Protein AF-A0A954EY04-F1 (afdb_monomer_lite)

Radius of gyration: 23.91 Å; chains: 1; bounding box: 69×45×58 Å

Foldseek 3Di:
DDDDDDDDPDPPCPPPPVVVVVLVVLLVVLLVVLLVVQLVVQLVVQVVVDPPGPDDDDCRSVVSSVVSSVVSNVCSVPPGPCRSVVSSVVVVVVVVVVVD

Sequence (100 aa):
MVNALSSPLLPFTSADSSGLAMAGRTAEVAQEFESLFISLMMKEMRQSGGEQGLFPGDNSDTFGGIFDMYLGQYIAKNGGIGIANTFEDAIGELTARVQS

Structure (mmCIF, N/CA/C/O backbone):
data_AF-A0A954EY04-F1
#
_entry.id   AF-A0A954EY04-F1
#
loop_
_atom_site.group_PDB
_atom_site.id
_atom_site.type_symbol
_atom_site.label_atom_id
_atom_site.label_alt_id
_atom_site.label_comp_id
_atom_site.label_asym_id
_atom_site.label_entity_id
_atom_site.label_seq_id
_atom_site.pdbx_PDB_ins_code
_atom_site.Car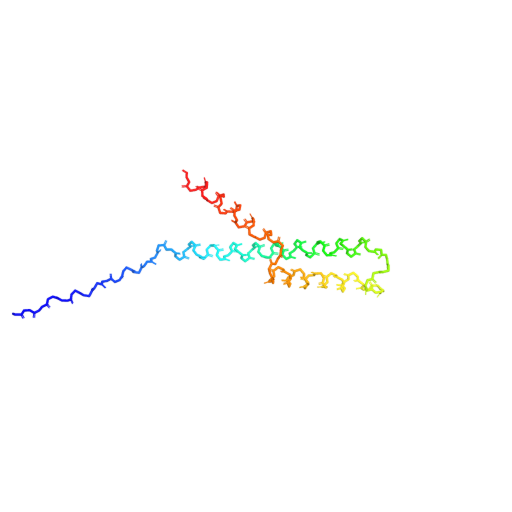tn_x
_atom_site.Cartn_y
_atom_site.Cartn_z
_atom_site.occupancy
_atom_site.B_iso_or_equiv
_atom_site.auth_seq_id
_atom_site.auth_comp_id
_atom_site.auth_asym_id
_atom_site.auth_atom_id
_atom_site.pdbx_PDB_model_num
ATOM 1 N N . MET A 1 1 ? -52.664 -36.690 31.019 1.00 43.19 1 MET A N 1
ATOM 2 C CA . MET A 1 1 ? -51.295 -37.223 31.166 1.00 43.19 1 MET A CA 1
ATOM 3 C C . MET A 1 1 ? -50.443 -36.580 30.084 1.00 43.19 1 MET A C 1
ATOM 5 O O . MET A 1 1 ? -50.804 -36.762 28.937 1.00 43.19 1 MET A O 1
ATOM 9 N N . VAL A 1 2 ? -49.446 -35.781 30.504 1.00 50.22 2 VAL A N 1
ATOM 10 C CA . VAL A 1 2 ? -48.133 -35.448 29.885 1.00 50.22 2 VAL A CA 1
ATOM 11 C C . VAL A 1 2 ? -48.084 -35.205 28.355 1.00 50.22 2 VAL A C 1
ATOM 13 O O . VAL A 1 2 ? -48.598 -35.985 27.579 1.00 50.22 2 VAL A O 1
ATOM 16 N N . ASN A 1 3 ? -47.441 -34.183 27.794 1.00 40.38 3 ASN A N 1
ATOM 17 C CA . ASN A 1 3 ? -46.216 -33.515 28.201 1.00 40.38 3 ASN A CA 1
ATOM 18 C C . ASN A 1 3 ? -46.047 -32.231 27.368 1.00 40.38 3 ASN A C 1
ATOM 20 O O . ASN A 1 3 ? -46.273 -32.242 26.158 1.00 40.38 3 ASN A O 1
ATOM 24 N N . ALA A 1 4 ? -45.603 -31.157 28.011 1.00 52.00 4 ALA A N 1
ATOM 25 C CA . ALA A 1 4 ? -45.127 -29.957 27.348 1.00 52.00 4 ALA A CA 1
ATOM 26 C C . ALA A 1 4 ? -43.737 -30.213 26.738 1.00 52.00 4 ALA A C 1
ATOM 28 O O . ALA A 1 4 ? -42.799 -30.552 27.451 1.00 52.00 4 ALA A O 1
ATOM 29 N N . LEU A 1 5 ? -43.604 -30.007 25.431 1.00 43.69 5 LEU A N 1
ATOM 30 C CA . LEU A 1 5 ? -42.336 -29.779 24.728 1.00 43.69 5 LEU A CA 1
ATOM 31 C C . LEU A 1 5 ? -42.637 -28.662 23.714 1.00 43.69 5 LEU A C 1
ATOM 33 O O . LEU A 1 5 ? -43.011 -28.924 22.579 1.00 43.69 5 LEU A O 1
ATOM 37 N N . SER A 1 6 ? -42.762 -27.398 24.131 1.00 56.03 6 SER A N 1
ATOM 38 C CA . SER A 1 6 ? -41.622 -26.495 24.349 1.00 56.03 6 SER A CA 1
ATOM 39 C C . SER A 1 6 ? -40.465 -26.815 23.401 1.00 56.03 6 SER A C 1
ATOM 41 O O . SER A 1 6 ? -39.452 -27.384 23.795 1.00 56.03 6 SER A O 1
ATOM 43 N N . SER A 1 7 ? -40.657 -26.502 22.121 1.00 66.94 7 SER A N 1
ATOM 44 C CA . SER A 1 7 ? -39.524 -26.305 21.221 1.00 66.94 7 SER A CA 1
ATOM 45 C C . SER A 1 7 ? -39.075 -24.859 21.420 1.00 66.94 7 SER A C 1
ATOM 47 O O . SER A 1 7 ? -39.891 -23.960 21.194 1.00 66.94 7 SER A O 1
ATOM 49 N N . PRO A 1 8 ? -37.845 -24.601 21.895 1.00 59.25 8 PRO A N 1
ATOM 50 C CA . PRO A 1 8 ? -37.376 -23.238 22.046 1.00 59.25 8 PRO A CA 1
ATOM 51 C C . PRO A 1 8 ? -37.306 -22.613 20.654 1.00 59.25 8 PRO A C 1
ATOM 53 O O . PRO A 1 8 ? -36.632 -23.126 19.760 1.00 59.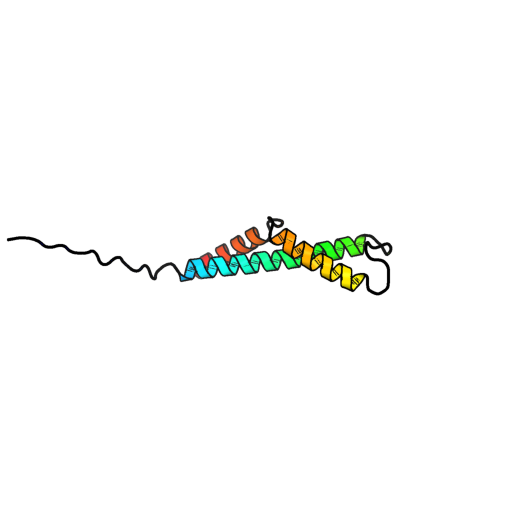25 8 PRO A O 1
ATOM 56 N N . LEU A 1 9 ? -38.038 -21.514 20.473 1.00 54.62 9 LEU A N 1
ATOM 57 C CA . LEU A 1 9 ? -37.773 -20.553 19.413 1.00 54.62 9 LEU A CA 1
ATOM 58 C C . LEU A 1 9 ? -36.296 -20.181 19.529 1.00 54.62 9 LEU A C 1
ATOM 60 O O . LEU A 1 9 ? -35.901 -19.487 20.466 1.00 54.62 9 LEU A O 1
ATOM 64 N N . LEU A 1 10 ? -35.474 -20.693 18.614 1.00 62.25 10 LEU A N 1
ATOM 65 C CA . LEU A 1 10 ? -34.122 -20.188 18.455 1.00 62.25 10 LEU A CA 1
ATOM 66 C C . LEU A 1 10 ? -34.249 -18.683 18.180 1.00 62.25 10 LEU A C 1
ATOM 68 O O . LEU A 1 10 ? -35.014 -18.307 17.284 1.00 62.25 10 LEU A O 1
ATOM 72 N N . PRO A 1 11 ? -33.549 -17.811 18.925 1.00 56.97 11 PRO A N 1
ATOM 73 C CA . PRO A 1 11 ? -33.460 -16.422 18.532 1.00 56.97 11 PRO A CA 1
ATOM 74 C C . PRO A 1 11 ? -32.725 -16.407 17.191 1.00 56.97 11 PRO A C 1
ATOM 76 O O . PRO A 1 11 ? -31.542 -16.742 17.122 1.00 56.97 11 PRO A O 1
ATOM 79 N N . PHE A 1 12 ? -33.420 -16.053 16.106 1.00 58.03 12 PHE A N 1
ATOM 80 C CA . PHE A 1 12 ? -32.732 -15.582 14.913 1.00 58.03 12 PHE A CA 1
ATOM 81 C C . PHE A 1 12 ? -32.039 -14.291 15.337 1.00 58.03 12 PHE A C 1
ATOM 83 O O . PHE A 1 12 ? -32.662 -13.240 15.475 1.00 58.03 12 PHE A O 1
ATOM 90 N N . THR A 1 13 ? -30.763 -14.425 15.678 1.00 59.31 13 THR A N 1
ATOM 91 C CA . THR A 1 13 ? -29.858 -13.326 15.972 1.00 59.31 13 THR A CA 1
ATOM 92 C C . THR A 1 13 ? -29.785 -12.431 14.736 1.00 59.31 13 THR A C 1
ATOM 94 O O . THR A 1 13 ? -29.034 -12.660 13.795 1.00 59.31 13 THR A O 1
ATOM 97 N N . SER A 1 14 ? -30.626 -11.401 14.722 1.00 55.53 14 SER A N 1
ATOM 98 C CA . SER A 1 14 ? -30.545 -10.280 13.788 1.00 55.53 14 SER A CA 1
ATOM 99 C C . SER A 1 14 ? -29.588 -9.194 14.293 1.00 55.53 14 SER A C 1
ATOM 101 O O . SER A 1 14 ? -29.620 -8.077 13.788 1.00 55.53 14 SER A O 1
ATOM 103 N N . ALA A 1 15 ? -28.783 -9.485 15.321 1.00 53.09 15 ALA A N 1
ATOM 104 C CA . ALA A 1 15 ? -27.998 -8.483 16.033 1.00 53.09 15 ALA A CA 1
ATOM 105 C C . ALA A 1 15 ? -26.553 -8.323 15.525 1.00 53.09 15 ALA A C 1
ATOM 107 O O . ALA A 1 15 ? -25.924 -7.348 15.911 1.00 53.09 15 ALA A O 1
ATOM 108 N N . ASP A 1 16 ? -26.031 -9.206 14.658 1.00 52.00 16 ASP A N 1
ATOM 109 C CA . ASP A 1 16 ? -24.587 -9.184 14.332 1.00 52.00 16 ASP A CA 1
ATOM 110 C C . ASP A 1 16 ? -24.217 -9.364 12.844 1.00 52.00 16 ASP A C 1
ATOM 112 O O . ASP A 1 16 ? -23.049 -9.392 12.471 1.00 52.00 16 ASP A O 1
ATOM 116 N N . SER A 1 17 ? -25.187 -9.441 11.926 1.00 55.25 17 SER A N 1
ATOM 117 C CA . SER A 1 17 ? -24.871 -9.554 10.488 1.00 55.25 17 SER A CA 1
ATOM 118 C C . SER A 1 17 ? -24.324 -8.250 9.893 1.00 55.25 17 SER A C 1
ATOM 120 O O . SER A 1 17 ? -23.487 -8.275 8.990 1.00 55.25 17 SER A O 1
ATOM 122 N N . SER A 1 18 ? -24.758 -7.102 10.416 1.00 61.34 18 SER A N 1
ATOM 123 C CA . SER A 1 18 ? -24.343 -5.781 9.933 1.00 61.34 18 SER A CA 1
ATOM 124 C C . SER A 1 18 ? -22.897 -5.432 10.299 1.00 61.34 18 SER A C 1
ATOM 126 O O . SER A 1 18 ? -22.205 -4.819 9.485 1.00 61.34 18 SER A O 1
ATOM 128 N N . GLY A 1 19 ? -22.432 -5.842 11.486 1.00 61.84 19 GLY A N 1
ATOM 129 C CA . GLY A 1 19 ? -21.059 -5.614 11.951 1.00 61.84 19 GLY A CA 1
ATOM 130 C C . GLY A 1 19 ? -20.045 -6.434 11.154 1.00 61.84 19 GLY A C 1
ATOM 131 O O . GLY A 1 19 ? -19.096 -5.877 10.604 1.00 61.84 19 GLY A O 1
ATOM 132 N N . LEU A 1 20 ? -20.313 -7.732 10.980 1.00 61.12 20 LEU A N 1
ATOM 133 C CA . LEU A 1 20 ? -19.499 -8.641 10.162 1.00 61.12 20 LEU A CA 1
ATOM 134 C C . LEU A 1 20 ? -19.432 -8.206 8.690 1.00 61.12 20 LEU A C 1
ATOM 136 O O . LEU A 1 20 ? -18.364 -8.233 8.079 1.00 61.12 20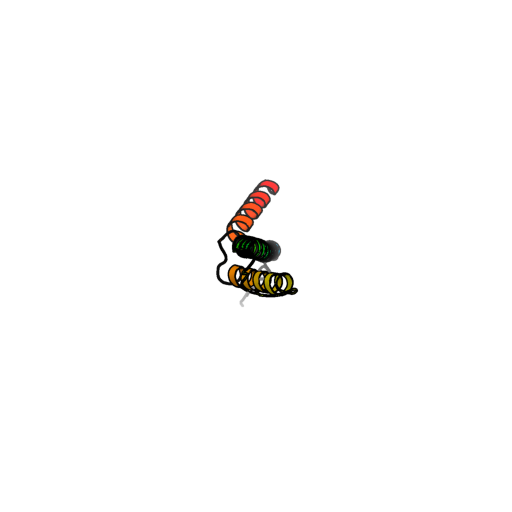 LEU A O 1
ATOM 140 N N . ALA A 1 21 ? -20.553 -7.752 8.119 1.00 66.12 21 ALA A N 1
ATOM 141 C CA . ALA A 1 21 ? -20.585 -7.264 6.741 1.00 66.12 21 ALA A CA 1
ATOM 142 C C . ALA A 1 21 ? -19.815 -5.945 6.557 1.00 66.12 21 ALA A C 1
ATOM 144 O O . ALA A 1 21 ? -19.269 -5.702 5.483 1.00 66.12 21 ALA A O 1
ATOM 145 N N . MET A 1 22 ? -19.779 -5.078 7.573 1.00 70.94 22 MET A N 1
ATOM 146 C CA . MET A 1 22 ? -18.972 -3.858 7.532 1.00 70.94 22 MET A CA 1
ATOM 147 C C . MET A 1 22 ? -17.485 -4.171 7.682 1.00 70.94 22 MET A C 1
ATOM 149 O O . MET A 1 22 ? -16.704 -3.672 6.881 1.00 70.94 22 MET A O 1
ATOM 153 N N . ALA A 1 23 ? -17.115 -5.054 8.614 1.00 72.94 23 ALA A N 1
ATOM 154 C CA . ALA A 1 23 ? -15.737 -5.509 8.789 1.00 72.94 23 ALA A CA 1
ATOM 155 C C . ALA A 1 23 ? -15.170 -6.141 7.505 1.00 72.94 23 ALA A C 1
ATOM 157 O O . ALA A 1 23 ? -14.083 -5.771 7.072 1.00 72.94 23 ALA A O 1
ATOM 158 N N . GLY A 1 24 ? -15.941 -7.008 6.836 1.00 77.44 24 GLY A N 1
ATOM 159 C CA . GLY A 1 24 ? -15.529 -7.609 5.562 1.00 77.44 24 GLY A CA 1
ATOM 160 C C . GLY A 1 24 ? -15.301 -6.586 4.442 1.00 77.44 24 GLY A C 1
ATOM 161 O O . GLY A 1 24 ? -14.324 -6.694 3.710 1.00 77.44 24 GLY A O 1
ATOM 162 N N . ARG A 1 25 ? -16.153 -5.554 4.340 1.00 83.31 25 ARG A N 1
ATOM 163 C CA . ARG A 1 25 ? -15.965 -4.463 3.365 1.00 83.31 25 ARG A CA 1
ATOM 164 C C . ARG A 1 25 ? -14.754 -3.590 3.691 1.00 83.31 25 ARG A C 1
ATOM 166 O O . ARG A 1 25 ? -14.069 -3.148 2.777 1.00 83.31 25 ARG A O 1
ATOM 173 N N . THR A 1 26 ? -14.496 -3.322 4.970 1.00 84.94 26 THR A N 1
ATOM 174 C CA . THR A 1 26 ? -13.324 -2.542 5.391 1.00 84.94 26 THR A CA 1
ATOM 175 C C . THR A 1 26 ? -12.033 -3.278 5.051 1.00 84.94 26 THR A C 1
ATOM 177 O O . THR A 1 26 ? -11.119 -2.647 4.529 1.00 84.94 26 THR A O 1
ATOM 180 N N . ALA A 1 27 ? -11.987 -4.596 5.264 1.00 87.25 27 ALA A N 1
ATOM 181 C CA . ALA A 1 27 ? -10.827 -5.414 4.921 1.00 87.25 27 ALA A CA 1
ATOM 182 C C . ALA A 1 27 ? -10.552 -5.447 3.410 1.00 87.25 27 ALA A C 1
ATOM 184 O O . ALA A 1 27 ? -9.417 -5.277 2.970 1.00 87.25 27 ALA A O 1
ATOM 185 N N . GLU A 1 28 ? -11.600 -5.581 2.594 1.00 89.94 28 GLU A N 1
ATOM 186 C CA . GLU A 1 28 ? -11.479 -5.542 1.132 1.00 89.94 28 GLU A CA 1
ATOM 187 C C . GLU A 1 28 ? -10.937 -4.186 0.645 1.00 89.94 28 GLU A C 1
ATOM 189 O O . GLU A 1 28 ? -9.977 -4.135 -0.123 1.00 89.94 28 GLU A O 1
ATOM 194 N N . VAL A 1 29 ? -11.468 -3.077 1.170 1.00 91.25 29 VAL A N 1
ATOM 195 C CA . VAL A 1 29 ? -10.993 -1.722 0.834 1.00 91.25 29 VAL A CA 1
ATOM 196 C C . VAL A 1 29 ? -9.560 -1.481 1.321 1.00 91.25 29 VAL A C 1
ATOM 198 O O . VAL A 1 29 ? -8.767 -0.857 0.613 1.00 91.25 29 VAL A O 1
ATOM 201 N N . ALA A 1 30 ? -9.202 -1.972 2.508 1.00 91.25 30 ALA A N 1
ATOM 202 C CA . ALA A 1 30 ? -7.853 -1.851 3.055 1.00 91.25 30 ALA A CA 1
ATOM 203 C C . ALA A 1 30 ? -6.827 -2.600 2.190 1.00 91.25 30 ALA A C 1
ATOM 205 O O . ALA A 1 30 ? -5.743 -2.084 1.901 1.00 91.25 30 ALA A O 1
ATOM 206 N N . GLN A 1 31 ? -7.194 -3.790 1.716 1.00 93.31 31 GLN A N 1
ATOM 207 C CA . GLN A 1 31 ? -6.381 -4.588 0.807 1.00 93.31 31 GLN A CA 1
ATOM 208 C C . GLN A 1 31 ? -6.236 -3.931 -0.575 1.00 93.31 31 GLN A C 1
ATOM 210 O O . GLN A 1 31 ? -5.142 -3.912 -1.146 1.00 93.31 31 GLN A O 1
ATOM 215 N N . GLU A 1 32 ? -7.313 -3.362 -1.119 1.00 92.50 32 GLU A N 1
ATOM 216 C CA . GLU A 1 32 ? -7.260 -2.600 -2.371 1.00 92.50 32 GLU A CA 1
ATOM 217 C C . GLU A 1 32 ? -6.360 -1.368 -2.240 1.00 92.50 32 GLU A C 1
ATOM 219 O O . GLU A 1 32 ? -5.525 -1.115 -3.113 1.00 92.50 32 GLU A O 1
ATOM 224 N N . PHE A 1 33 ? -6.459 -0.643 -1.128 1.00 93.12 33 PHE A N 1
ATOM 225 C CA . PHE A 1 33 ? -5.579 0.481 -0.831 1.00 93.12 33 PHE A CA 1
ATOM 226 C C . PHE A 1 33 ? -4.106 0.057 -0.790 1.00 93.12 33 PHE A C 1
ATOM 228 O O . PHE A 1 33 ? -3.263 0.686 -1.436 1.00 93.12 33 PHE A O 1
ATOM 235 N N . GLU A 1 34 ? -3.790 -1.035 -0.090 1.00 93.81 34 GLU A N 1
ATOM 236 C CA . GLU A 1 34 ? -2.426 -1.563 -0.041 1.00 93.81 34 GLU A CA 1
ATOM 237 C C . GLU A 1 34 ? -1.930 -1.973 -1.437 1.00 93.81 34 GLU A C 1
ATOM 239 O O . GLU A 1 34 ? -0.786 -1.686 -1.795 1.00 93.81 34 GLU A O 1
ATOM 244 N N . SER A 1 35 ? -2.793 -2.557 -2.276 1.00 95.81 35 SER A N 1
ATOM 245 C CA . SER A 1 35 ? -2.435 -2.916 -3.653 1.00 95.81 35 SER A CA 1
ATOM 246 C C . SER A 1 35 ? -2.039 -1.703 -4.499 1.00 95.81 35 SER A C 1
ATOM 248 O O . SER A 1 35 ? -1.049 -1.758 -5.237 1.00 95.81 35 SER A O 1
ATOM 250 N N . LEU A 1 36 ? -2.758 -0.584 -4.355 1.00 94.25 36 LEU A N 1
ATOM 251 C CA . LEU A 1 36 ? -2.447 0.673 -5.035 1.00 94.25 36 LEU A CA 1
ATOM 252 C C . LEU A 1 36 ? -1.138 1.261 -4.518 1.00 94.25 36 LEU A C 1
ATOM 254 O O . LEU A 1 36 ? -0.296 1.681 -5.310 1.00 94.25 36 LEU A O 1
ATOM 258 N N . PHE A 1 37 ? -0.939 1.246 -3.202 1.00 94.81 37 PHE A N 1
ATOM 259 C CA . PHE A 1 37 ? 0.287 1.735 -2.587 1.00 94.81 37 PHE A CA 1
ATOM 260 C C . PHE A 1 37 ? 1.517 0.958 -3.071 1.00 94.81 37 PHE A C 1
ATOM 262 O O . PHE A 1 37 ? 2.499 1.562 -3.503 1.00 94.81 37 PHE A O 1
ATOM 269 N N . ILE A 1 38 ? 1.452 -0.375 -3.074 1.00 95.69 38 ILE A N 1
ATOM 270 C CA . ILE A 1 38 ? 2.545 -1.215 -3.577 1.00 95.69 38 ILE A CA 1
ATOM 271 C C . ILE A 1 38 ? 2.769 -0.962 -5.071 1.00 95.69 38 ILE A C 1
ATOM 273 O O . ILE A 1 38 ? 3.915 -0.847 -5.496 1.00 95.69 38 ILE A O 1
ATOM 277 N N . SER A 1 39 ? 1.703 -0.818 -5.864 1.00 95.19 39 SER A N 1
ATOM 278 C CA . SER A 1 39 ? 1.822 -0.493 -7.294 1.00 95.19 39 SER A CA 1
ATOM 279 C C . SER A 1 39 ? 2.567 0.829 -7.513 1.00 95.19 39 SER A C 1
ATOM 281 O O . SER A 1 39 ? 3.438 0.918 -8.378 1.00 95.19 39 SER A O 1
ATOM 283 N N . LEU A 1 40 ? 2.281 1.849 -6.697 1.00 94.12 40 LEU A N 1
ATOM 284 C CA . LEU A 1 40 ? 2.993 3.128 -6.732 1.00 94.12 40 LEU A CA 1
ATOM 285 C C . LEU A 1 40 ? 4.454 2.973 -6.301 1.00 94.12 40 LEU A C 1
ATOM 287 O O . LEU A 1 40 ? 5.336 3.487 -6.978 1.00 94.12 40 LEU A O 1
ATOM 291 N N . MET A 1 41 ? 4.740 2.216 -5.240 1.00 93.75 41 MET A N 1
ATOM 292 C CA . MET A 1 41 ? 6.124 1.942 -4.840 1.00 93.75 41 MET A CA 1
ATOM 293 C C . MET A 1 41 ? 6.915 1.240 -5.946 1.00 93.75 41 MET A C 1
ATOM 295 O O . MET A 1 41 ? 8.046 1.629 -6.225 1.00 93.75 41 MET A O 1
ATOM 299 N N . MET A 1 42 ? 6.323 0.244 -6.608 1.00 91.81 42 MET A N 1
ATOM 300 C CA . MET A 1 42 ? 6.958 -0.474 -7.720 1.00 91.81 42 MET A CA 1
ATOM 301 C C . MET A 1 42 ? 7.220 0.446 -8.913 1.00 91.81 42 MET A C 1
ATOM 303 O O . MET A 1 42 ? 8.297 0.392 -9.513 1.00 91.81 42 MET A O 1
ATOM 307 N N . LYS A 1 43 ? 6.285 1.356 -9.199 1.00 91.56 43 LYS A N 1
ATOM 308 C CA . LYS A 1 43 ? 6.468 2.403 -10.203 1.00 91.56 43 LYS A CA 1
ATOM 309 C C . LYS A 1 43 ? 7.659 3.301 -9.872 1.00 91.56 43 LYS A C 1
ATOM 311 O O . LYS A 1 43 ? 8.525 3.478 -10.727 1.00 91.56 43 LYS A O 1
ATOM 316 N N . GLU A 1 44 ? 7.741 3.819 -8.648 1.00 91.56 44 GLU A N 1
ATOM 317 C CA . GLU A 1 44 ? 8.857 4.672 -8.214 1.00 91.56 44 GLU A CA 1
ATOM 318 C C . GLU A 1 44 ? 10.192 3.909 -8.231 1.00 91.56 44 GLU A C 1
ATOM 320 O O . GLU A 1 44 ? 11.207 4.425 -8.700 1.00 91.56 44 GLU A O 1
ATOM 325 N N . MET A 1 45 ? 10.197 2.639 -7.808 1.00 89.19 45 MET A N 1
ATOM 326 C CA . MET A 1 45 ? 11.374 1.768 -7.892 1.00 89.19 45 MET A CA 1
ATOM 327 C C . MET A 1 45 ? 11.834 1.566 -9.341 1.00 89.19 45 MET A C 1
ATOM 329 O O . MET A 1 45 ? 13.035 1.645 -9.609 1.00 89.19 45 MET A O 1
ATOM 333 N N . ARG A 1 46 ? 10.909 1.352 -10.290 1.00 86.25 46 ARG A N 1
ATOM 334 C CA . ARG A 1 46 ? 11.245 1.263 -11.721 1.00 86.25 46 ARG A CA 1
ATOM 335 C C . ARG A 1 46 ? 11.820 2.580 -12.230 1.00 86.25 46 ARG A C 1
ATOM 337 O O . ARG A 1 46 ? 12.834 2.558 -12.922 1.00 86.25 46 ARG A O 1
ATOM 344 N N . GLN A 1 47 ? 11.191 3.708 -11.906 1.00 84.88 47 GLN A N 1
ATOM 345 C CA . GLN A 1 47 ? 11.643 5.029 -12.352 1.00 84.88 47 GLN A CA 1
ATOM 346 C C . GLN A 1 47 ? 13.028 5.384 -11.792 1.00 84.88 47 GLN A C 1
ATOM 348 O O . GLN A 1 47 ? 13.843 5.979 -12.495 1.00 84.88 47 GLN A O 1
ATOM 353 N N . SER A 1 48 ? 13.341 4.945 -10.570 1.00 85.75 48 SER A N 1
ATOM 354 C CA . SER A 1 48 ? 14.660 5.122 -9.955 1.00 85.75 48 SER A CA 1
ATOM 355 C C . SER A 1 48 ? 15.762 4.253 -10.584 1.00 85.75 48 SER A C 1
ATOM 357 O O . SER A 1 48 ? 16.940 4.540 -10.373 1.00 85.75 48 SER A O 1
ATOM 359 N N . GLY A 1 49 ? 15.415 3.197 -11.331 1.00 75.62 49 GLY A N 1
ATOM 360 C CA . GLY A 1 49 ? 16.361 2.258 -11.950 1.00 75.62 49 GLY A CA 1
ATOM 361 C C . GLY A 1 49 ? 17.102 2.781 -13.192 1.00 75.62 49 GLY A C 1
ATOM 362 O O . GLY A 1 49 ? 18.014 2.110 -13.672 1.00 75.62 49 GLY A O 1
ATOM 363 N N . GLY A 1 50 ? 16.755 3.974 -13.694 1.00 66.06 50 GLY A N 1
ATOM 364 C CA . GLY A 1 50 ? 17.361 4.602 -14.878 1.00 66.06 50 GLY A CA 1
ATOM 365 C C . GLY A 1 50 ? 16.735 4.185 -16.222 1.00 66.06 50 GLY A C 1
ATOM 366 O O . GLY A 1 50 ? 15.961 3.236 -16.297 1.00 66.06 50 GLY A O 1
ATOM 367 N N . GLU A 1 51 ? 17.085 4.902 -17.305 1.00 58.75 51 GLU A N 1
ATOM 368 C CA . GLU A 1 51 ? 16.528 4.726 -18.671 1.00 58.75 51 GLU A CA 1
ATOM 369 C C . GLU A 1 51 ? 16.765 3.337 -19.293 1.00 58.75 51 GLU A C 1
ATOM 371 O O . GLU A 1 51 ? 16.093 2.959 -20.251 1.00 58.75 51 GLU A O 1
ATOM 376 N N . GLN A 1 52 ? 17.677 2.537 -18.735 1.00 62.12 52 GLN A N 1
ATOM 377 C CA . GLN A 1 52 ? 17.856 1.124 -19.088 1.00 62.12 52 GLN A CA 1
ATOM 378 C C . GLN A 1 52 ? 16.843 0.268 -18.312 1.00 62.12 52 GLN A C 1
ATOM 380 O O . GLN A 1 52 ? 17.202 -0.629 -17.552 1.00 62.12 52 GLN A O 1
ATOM 385 N N . GLY A 1 53 ? 15.561 0.608 -18.443 1.00 63.88 53 GLY A N 1
ATOM 386 C CA . GLY A 1 53 ? 14.477 -0.079 -17.754 1.00 63.88 53 GLY A CA 1
ATOM 387 C C . GLY A 1 53 ? 14.305 -1.526 -18.230 1.00 63.88 53 GLY A C 1
ATOM 388 O O . GLY A 1 53 ? 14.689 -1.889 -19.340 1.00 63.88 53 GLY A O 1
ATOM 389 N N . LEU A 1 54 ? 13.654 -2.348 -17.398 1.00 68.19 54 LEU A N 1
ATOM 390 C CA . LEU A 1 54 ? 13.293 -3.748 -17.695 1.00 68.19 54 LEU A CA 1
ATOM 391 C C . LEU A 1 54 ? 12.499 -3.928 -19.004 1.00 68.19 54 LEU A C 1
ATOM 393 O O . LEU A 1 54 ? 12.448 -5.027 -19.551 1.00 68.19 54 LEU A O 1
ATOM 397 N N . PHE A 1 55 ? 11.884 -2.854 -19.498 1.00 75.56 55 PHE A N 1
ATOM 398 C CA . PHE A 1 55 ? 11.112 -2.819 -20.731 1.00 75.56 55 PHE A CA 1
ATOM 399 C C . PHE A 1 55 ? 11.761 -1.807 -21.686 1.00 75.56 55 PHE A C 1
ATOM 401 O O . PHE A 1 55 ? 11.647 -0.608 -21.447 1.00 75.56 55 PHE A O 1
ATOM 408 N N . PRO A 1 56 ? 12.462 -2.237 -22.745 1.00 67.69 56 PRO A N 1
ATOM 409 C CA . PRO A 1 56 ? 13.015 -1.316 -23.734 1.00 67.69 56 PRO A CA 1
ATOM 410 C C . PRO A 1 56 ? 11.944 -0.838 -24.733 1.00 67.69 56 PRO A C 1
ATOM 412 O O . PRO A 1 56 ? 11.066 -1.604 -25.131 1.00 67.69 56 PRO A O 1
ATOM 415 N N . GLY A 1 57 ? 12.056 0.416 -25.185 1.00 74.38 57 GLY A N 1
ATOM 416 C CA . GLY A 1 57 ? 11.252 0.992 -26.275 1.00 74.38 57 GLY A CA 1
ATOM 417 C C . GLY A 1 57 ? 10.092 1.902 -25.846 1.00 74.38 57 GLY A C 1
ATOM 418 O O . GLY A 1 57 ? 9.839 2.109 -24.658 1.00 74.38 57 GLY A O 1
ATOM 419 N N . ASP A 1 58 ? 9.371 2.430 -26.841 1.00 74.38 58 ASP A N 1
ATOM 420 C CA . ASP A 1 58 ? 8.360 3.496 -26.686 1.00 74.38 58 ASP A CA 1
ATOM 421 C C . ASP A 1 58 ? 7.157 3.113 -25.804 1.00 74.38 58 ASP A C 1
ATOM 423 O O . ASP A 1 58 ? 6.504 3.976 -25.227 1.00 74.38 58 ASP A O 1
ATOM 427 N N . ASN A 1 59 ? 6.872 1.816 -25.655 1.00 81.12 59 ASN A N 1
ATOM 428 C CA . ASN A 1 59 ? 5.732 1.307 -24.877 1.00 81.12 59 ASN A CA 1
ATOM 429 C C . ASN A 1 59 ? 6.116 0.830 -23.464 1.00 81.12 59 ASN A C 1
ATOM 431 O O . ASN A 1 59 ? 5.298 0.222 -22.767 1.00 81.12 59 ASN A O 1
ATOM 435 N N . SER A 1 60 ? 7.361 1.065 -23.046 1.00 82.81 60 SER A N 1
ATOM 436 C CA . SER A 1 60 ? 7.919 0.585 -21.776 1.00 82.81 60 SER A CA 1
ATOM 437 C C . SER A 1 60 ? 7.100 0.986 -20.550 1.00 82.81 60 SER A C 1
ATOM 439 O O . SER A 1 60 ? 6.857 0.153 -19.677 1.00 82.81 60 SER A O 1
ATOM 441 N N . ASP A 1 61 ? 6.616 2.227 -20.507 1.00 84.50 61 ASP A N 1
ATOM 442 C CA . ASP A 1 61 ? 5.839 2.749 -19.381 1.00 84.50 61 ASP A CA 1
ATOM 443 C C . ASP A 1 61 ? 4.457 2.092 -19.272 1.00 84.50 61 ASP A C 1
ATOM 445 O O . ASP A 1 61 ? 3.991 1.788 -18.177 1.00 84.50 61 ASP A O 1
ATOM 449 N N . THR A 1 62 ? 3.827 1.770 -20.407 1.00 88.94 62 THR A N 1
ATOM 450 C CA . THR A 1 62 ? 2.522 1.089 -20.414 1.00 88.94 62 THR A CA 1
ATOM 451 C C . THR A 1 62 ? 2.648 -0.339 -19.890 1.00 88.94 62 THR A C 1
ATOM 453 O O . THR A 1 62 ? 1.903 -0.743 -18.996 1.00 88.94 62 THR A O 1
ATOM 456 N N . PHE A 1 63 ? 3.614 -1.107 -20.404 1.00 88.69 63 PHE A N 1
ATOM 457 C CA . PHE A 1 63 ? 3.845 -2.475 -19.936 1.00 88.69 63 PHE A CA 1
ATOM 458 C C . PHE A 1 63 ? 4.348 -2.509 -18.490 1.00 88.69 63 PHE A C 1
ATOM 460 O O . PHE A 1 63 ? 3.907 -3.357 -17.715 1.00 88.69 63 PHE A O 1
ATOM 467 N N . GLY A 1 64 ? 5.196 -1.553 -18.104 1.00 90.19 64 GLY A N 1
ATOM 468 C CA . GLY A 1 64 ? 5.656 -1.383 -16.729 1.00 90.19 64 GLY A CA 1
ATOM 469 C C . GLY A 1 64 ? 4.524 -1.041 -15.763 1.00 90.19 64 GLY A C 1
ATOM 470 O O . GLY A 1 64 ? 4.425 -1.661 -14.711 1.00 90.19 64 GLY A O 1
ATOM 471 N N . GLY A 1 65 ? 3.623 -0.131 -16.133 1.00 91.50 65 GLY A N 1
ATOM 472 C CA . GLY A 1 65 ? 2.461 0.214 -15.311 1.00 91.50 65 GLY A CA 1
ATOM 473 C C . GLY A 1 65 ? 1.502 -0.963 -15.112 1.00 91.50 65 GLY A C 1
ATOM 474 O O . GLY A 1 65 ? 1.016 -1.186 -14.004 1.00 91.50 65 GLY A O 1
ATOM 475 N N . ILE A 1 66 ? 1.269 -1.767 -16.156 1.00 93.75 66 ILE A N 1
ATOM 476 C CA . ILE A 1 66 ? 0.472 -2.999 -16.039 1.00 93.75 66 ILE A CA 1
ATOM 477 C C . ILE A 1 66 ? 1.177 -4.005 -15.122 1.00 93.75 66 ILE A C 1
ATOM 479 O O . ILE A 1 66 ? 0.533 -4.612 -14.266 1.00 93.75 66 ILE A O 1
ATOM 483 N N . PHE A 1 67 ? 2.492 -4.167 -15.278 1.00 93.38 67 PHE A N 1
ATOM 484 C CA . PHE A 1 67 ? 3.292 -5.054 -14.440 1.00 93.38 67 PHE A CA 1
ATOM 485 C C . PHE A 1 67 ? 3.227 -4.658 -12.959 1.00 93.38 67 PHE A C 1
ATOM 487 O O . PHE A 1 67 ? 2.952 -5.519 -12.124 1.00 93.38 67 PHE A O 1
ATOM 494 N N . ASP A 1 68 ? 3.384 -3.372 -12.636 1.00 93.50 68 ASP A N 1
ATOM 495 C CA . ASP A 1 68 ? 3.269 -2.877 -11.259 1.00 93.50 68 ASP A CA 1
ATOM 496 C C . ASP A 1 68 ? 1.898 -3.153 -10.666 1.00 93.50 68 ASP A C 1
ATOM 498 O O . ASP A 1 68 ? 1.809 -3.585 -9.522 1.00 93.50 68 ASP A O 1
ATOM 502 N N . MET A 1 69 ? 0.835 -2.922 -11.441 1.00 94.69 69 MET A N 1
ATOM 503 C CA . MET A 1 69 ? -0.536 -3.126 -10.983 1.00 94.69 69 MET A CA 1
ATOM 504 C C . MET A 1 69 ? -0.796 -4.600 -10.654 1.00 94.69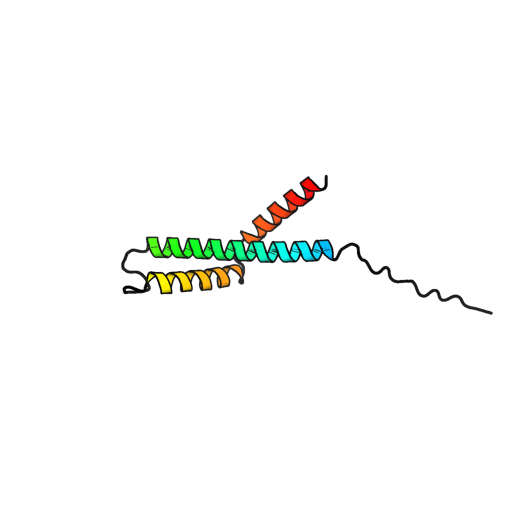 69 MET A C 1
ATOM 506 O O . MET A 1 69 ? -1.356 -4.920 -9.603 1.00 94.69 69 MET A O 1
ATOM 510 N N . TYR A 1 70 ? -0.367 -5.516 -11.529 1.00 94.94 70 TYR A N 1
ATOM 511 C CA . TYR A 1 70 ? -0.499 -6.952 -11.279 1.00 94.94 70 TYR A CA 1
ATOM 512 C C . TYR A 1 70 ? 0.333 -7.399 -10.083 1.00 94.94 70 TYR A C 1
ATOM 514 O O . TYR A 1 70 ? -0.155 -8.161 -9.247 1.00 94.94 70 TYR A O 1
ATOM 522 N N . LEU A 1 71 ? 1.575 -6.926 -9.987 1.00 93.88 71 LEU A N 1
ATOM 523 C CA . LEU A 1 71 ? 2.467 -7.299 -8.900 1.00 93.88 71 LEU A CA 1
ATOM 524 C C . LEU A 1 71 ? 1.979 -6.731 -7.562 1.00 93.88 71 LEU A C 1
ATOM 526 O O . LEU A 1 71 ? 1.951 -7.458 -6.574 1.00 93.88 71 LEU A O 1
ATOM 530 N N . GLY A 1 72 ? 1.521 -5.481 -7.534 1.00 94.62 72 GLY A N 1
ATOM 531 C CA . GLY A 1 72 ? 0.942 -4.845 -6.354 1.00 94.62 72 GLY A CA 1
ATOM 532 C C . GLY A 1 72 ? -0.304 -5.571 -5.862 1.00 94.62 72 GLY A C 1
ATOM 533 O O . GLY A 1 72 ? -0.407 -5.874 -4.673 1.00 94.62 72 GLY A O 1
ATOM 534 N N . GLN A 1 73 ? -1.203 -5.956 -6.772 1.00 95.00 73 GLN A N 1
ATOM 535 C CA . GLN A 1 73 ? -2.370 -6.762 -6.413 1.00 95.00 73 GLN A CA 1
ATOM 536 C C . GLN A 1 73 ? -1.984 -8.166 -5.935 1.00 95.00 73 GLN A C 1
ATOM 538 O O . GLN A 1 73 ? -2.574 -8.676 -4.982 1.00 95.00 73 GLN A O 1
ATOM 543 N N . TYR A 1 74 ? -0.992 -8.797 -6.565 1.00 95.38 74 TYR A N 1
ATOM 544 C CA . TYR A 1 74 ? -0.502 -10.105 -6.142 1.00 95.38 74 TYR A CA 1
ATOM 545 C C . TYR A 1 74 ? 0.114 -10.049 -4.740 1.00 95.38 74 TYR A C 1
ATOM 547 O O . TYR A 1 74 ? -0.208 -10.894 -3.907 1.00 95.38 74 TYR A O 1
ATOM 555 N N . ILE A 1 75 ? 0.953 -9.053 -4.452 1.00 93.94 75 ILE A N 1
ATOM 556 C CA . ILE A 1 75 ? 1.599 -8.902 -3.142 1.00 93.94 75 ILE A CA 1
ATOM 557 C C . ILE A 1 75 ? 0.548 -8.604 -2.069 1.00 93.94 75 ILE A C 1
ATOM 559 O O . ILE A 1 75 ? 0.515 -9.313 -1.066 1.00 93.94 75 ILE A O 1
ATOM 563 N N . ALA A 1 76 ? -0.366 -7.657 -2.305 1.00 93.62 76 ALA A N 1
ATOM 564 C CA . ALA A 1 76 ? -1.464 -7.354 -1.379 1.00 93.62 76 ALA A CA 1
ATOM 565 C C . ALA A 1 76 ? -2.375 -8.571 -1.108 1.00 93.62 76 ALA A C 1
ATOM 567 O O . ALA A 1 76 ? -2.941 -8.712 -0.028 1.00 93.62 76 ALA A O 1
ATOM 568 N N . LYS A 1 77 ? -2.509 -9.500 -2.066 1.00 92.06 77 LYS A N 1
ATOM 569 C CA . LYS A 1 77 ? -3.252 -10.762 -1.881 1.00 92.06 77 LYS A CA 1
ATOM 570 C C . LYS A 1 77 ? -2.493 -11.849 -1.128 1.00 92.06 77 LYS A C 1
ATOM 572 O O . LYS A 1 77 ? -3.130 -12.678 -0.489 1.00 92.06 77 LYS A O 1
ATOM 577 N N . ASN A 1 78 ? -1.164 -11.858 -1.185 1.00 91.88 78 ASN A N 1
ATOM 578 C CA . ASN A 1 78 ? -0.332 -12.943 -0.651 1.00 91.88 78 ASN A CA 1
ATOM 579 C C . ASN A 1 78 ? 0.389 -12.583 0.658 1.00 91.88 78 ASN A C 1
ATOM 581 O O . ASN A 1 78 ? 1.425 -13.164 0.973 1.00 91.88 78 ASN A O 1
ATOM 585 N N . GLY A 1 79 ? -0.160 -11.647 1.430 1.00 82.62 79 GLY A N 1
ATOM 586 C CA . GLY A 1 79 ? 0.364 -11.274 2.747 1.00 82.62 79 GLY A CA 1
ATOM 587 C C . GLY A 1 79 ? 0.773 -9.812 2.873 1.00 82.62 79 GLY A C 1
ATOM 588 O O . GLY A 1 79 ? 1.004 -9.363 3.992 1.00 82.62 79 GLY A O 1
ATOM 589 N N . GLY A 1 80 ? 0.799 -9.067 1.764 1.00 88.75 80 GLY A N 1
ATOM 590 C CA . GLY A 1 80 ? 0.953 -7.618 1.782 1.00 88.75 80 GLY A CA 1
ATOM 591 C C . GLY A 1 80 ? 2.239 -7.143 2.450 1.00 88.75 80 GLY A C 1
ATOM 592 O O . GLY A 1 80 ? 3.222 -7.877 2.567 1.00 88.75 80 GLY A O 1
ATOM 593 N N . ILE A 1 81 ? 2.224 -5.889 2.890 1.00 91.50 81 ILE A N 1
ATOM 594 C CA . ILE A 1 81 ? 3.273 -5.299 3.734 1.00 91.50 81 ILE A CA 1
ATOM 595 C C . ILE A 1 81 ? 2.737 -4.914 5.123 1.00 91.50 81 ILE A C 1
ATOM 597 O O . ILE A 1 81 ? 3.482 -4.399 5.953 1.00 91.50 81 ILE A O 1
ATOM 601 N N . GLY A 1 82 ? 1.459 -5.201 5.391 1.00 89.31 82 GLY A N 1
ATOM 602 C CA . GLY A 1 82 ? 0.794 -4.988 6.674 1.00 89.31 82 GLY A CA 1
ATOM 603 C C . GLY A 1 82 ? 0.108 -3.629 6.810 1.00 89.31 82 GLY A C 1
ATOM 604 O O . GLY A 1 82 ? -0.363 -3.307 7.898 1.00 89.31 82 GLY A O 1
ATOM 605 N N . ILE A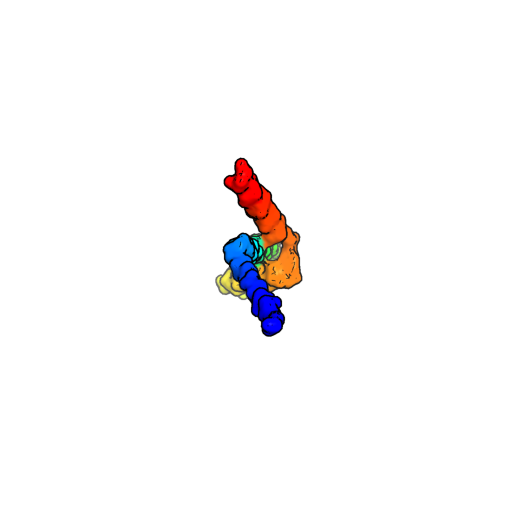 1 83 ? 0.022 -2.838 5.735 1.00 89.81 83 ILE A N 1
ATOM 606 C CA . ILE A 1 83 ? -0.671 -1.540 5.747 1.00 89.81 83 ILE A CA 1
ATOM 607 C C . ILE A 1 83 ? -2.189 -1.731 5.768 1.00 89.81 83 ILE A C 1
ATOM 609 O O . ILE A 1 83 ? -2.891 -0.939 6.388 1.00 89.81 83 ILE A O 1
ATOM 613 N N . ALA A 1 84 ? -2.702 -2.795 5.146 1.00 90.06 84 ALA A N 1
ATOM 614 C CA . ALA A 1 84 ? -4.128 -3.106 5.218 1.00 90.06 84 ALA A CA 1
ATOM 615 C C . ALA A 1 84 ? -4.587 -3.279 6.681 1.00 90.06 84 ALA A C 1
ATOM 617 O O . ALA A 1 84 ? -5.550 -2.651 7.110 1.00 90.06 84 ALA A O 1
ATOM 618 N N . ASN A 1 85 ? -3.810 -4.012 7.483 1.00 88.94 85 ASN A N 1
ATOM 619 C CA . ASN A 1 85 ? -4.114 -4.247 8.897 1.00 88.94 85 ASN A CA 1
ATOM 620 C C . ASN A 1 85 ? -4.112 -2.946 9.716 1.00 88.94 85 ASN A C 1
ATOM 622 O O . ASN A 1 85 ? -5.025 -2.704 10.499 1.00 88.94 85 ASN A O 1
ATOM 626 N N . THR A 1 86 ? -3.119 -2.070 9.516 1.00 88.94 86 THR A N 1
ATOM 627 C CA . THR A 1 86 ? -3.061 -0.793 10.251 1.00 88.94 86 THR A CA 1
ATOM 628 C C . THR A 1 86 ? -4.191 0.154 9.853 1.00 88.94 86 THR A C 1
ATOM 630 O O . THR A 1 86 ? -4.661 0.943 10.674 1.00 88.94 86 THR A O 1
ATOM 633 N N . PHE A 1 87 ? -4.651 0.073 8.605 1.00 86.12 87 PHE A N 1
ATOM 634 C CA . PHE A 1 87 ? -5.801 0.823 8.120 1.00 86.12 87 PHE A CA 1
ATOM 635 C C . PHE A 1 87 ? -7.115 0.314 8.730 1.00 86.12 87 PHE A C 1
ATOM 637 O O . PHE A 1 87 ? -7.950 1.121 9.148 1.00 86.12 87 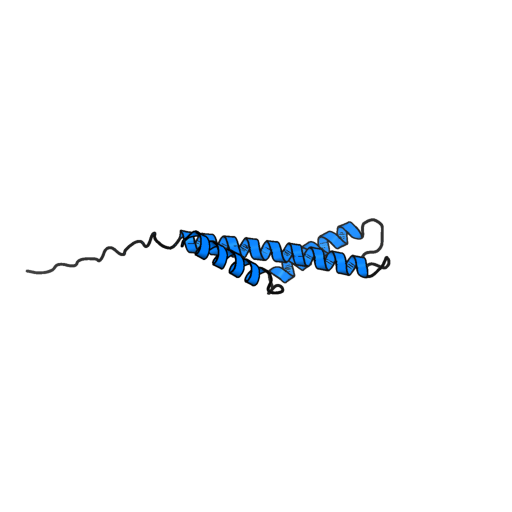PHE A O 1
ATOM 644 N N . GLU A 1 88 ? -7.283 -1.006 8.837 1.00 87.25 88 GLU A N 1
ATOM 645 C CA . GLU A 1 88 ? -8.416 -1.629 9.530 1.00 87.25 88 GLU A CA 1
ATOM 646 C C . GLU A 1 88 ? -8.470 -1.220 11.007 1.00 87.25 88 GLU A C 1
ATOM 648 O O . GLU A 1 88 ? -9.525 -0.783 11.477 1.00 87.25 88 GLU A O 1
ATOM 653 N N . ASP A 1 89 ? -7.334 -1.272 11.709 1.00 88.12 89 ASP A N 1
ATOM 654 C CA . ASP A 1 89 ? -7.225 -0.858 13.112 1.00 88.12 89 ASP A CA 1
ATOM 655 C C . ASP A 1 89 ? -7.620 0.617 13.295 1.00 88.12 89 ASP A C 1
ATOM 657 O O . ASP A 1 89 ? -8.422 0.954 14.172 1.00 88.12 89 ASP A O 1
ATOM 661 N N . ALA A 1 90 ? -7.118 1.503 12.426 1.00 85.38 90 ALA A N 1
ATOM 662 C CA . ALA A 1 90 ? -7.411 2.934 12.481 1.00 85.38 90 ALA A CA 1
ATOM 663 C C . ALA A 1 90 ? -8.903 3.244 12.260 1.00 85.38 90 ALA A C 1
ATOM 665 O O . ALA A 1 90 ? -9.478 4.097 12.945 1.00 85.38 90 ALA A O 1
ATOM 666 N N . ILE A 1 91 ? -9.556 2.550 11.322 1.00 84.69 91 ILE A N 1
ATOM 667 C CA . ILE A 1 91 ? -10.998 2.706 11.077 1.00 84.69 91 ILE A CA 1
ATOM 668 C C . ILE A 1 91 ? -11.824 2.093 12.215 1.00 84.69 91 ILE A C 1
ATOM 670 O O . ILE A 1 91 ? -12.851 2.664 12.605 1.00 84.69 91 ILE A O 1
ATOM 674 N N . GLY A 1 92 ? -11.384 0.964 12.771 1.00 84.19 92 GLY A N 1
ATOM 675 C CA . GLY A 1 92 ? -12.006 0.335 13.933 1.00 84.19 92 GLY A CA 1
ATOM 676 C C . GLY A 1 92 ? -12.015 1.263 15.148 1.00 84.19 92 GLY A C 1
ATOM 677 O O . GLY A 1 92 ? -13.070 1.484 15.751 1.00 84.19 92 GLY A O 1
ATOM 678 N N . GLU A 1 93 ? -10.875 1.887 15.455 1.00 83.38 93 GLU A N 1
ATOM 679 C CA . GLU A 1 93 ? -10.752 2.853 16.553 1.00 83.38 93 GLU A CA 1
ATOM 680 C C . GLU A 1 93 ? -11.638 4.088 16.331 1.00 83.38 93 GLU A C 1
ATOM 682 O O . GLU A 1 93 ? -12.345 4.529 17.244 1.00 83.38 93 GLU A O 1
ATOM 687 N N . LEU A 1 94 ? -11.664 4.629 15.109 1.00 80.00 94 LEU A N 1
ATOM 688 C CA . LEU A 1 94 ? -12.518 5.771 14.775 1.00 80.00 94 LEU A CA 1
ATOM 689 C C . LEU A 1 94 ? -14.007 5.438 14.949 1.00 80.00 94 LEU A C 1
ATOM 691 O O . LEU A 1 94 ? -14.764 6.254 15.475 1.00 80.00 94 LEU A O 1
ATOM 695 N N . THR A 1 95 ? -14.422 4.233 14.558 1.00 80.25 95 THR A N 1
ATOM 696 C CA . THR A 1 95 ? -15.812 3.777 14.703 1.00 80.25 95 THR A CA 1
ATOM 697 C C . THR A 1 95 ? -16.208 3.657 16.176 1.00 80.25 95 THR A C 1
ATOM 699 O O . THR A 1 95 ? -17.290 4.108 16.554 1.00 80.25 95 THR A O 1
ATOM 702 N N . ALA A 1 96 ? -15.319 3.133 17.027 1.00 78.38 96 ALA A N 1
ATOM 703 C CA . ALA A 1 96 ? -15.552 3.037 18.469 1.00 78.38 96 ALA A CA 1
ATOM 704 C C . ALA A 1 96 ? -15.723 4.417 19.128 1.00 78.38 96 ALA A C 1
ATOM 706 O O . ALA A 1 96 ? -16.579 4.587 19.994 1.00 78.38 96 ALA A O 1
ATOM 707 N N . ARG A 1 97 ? -14.963 5.423 18.675 1.00 77.88 97 ARG A N 1
ATOM 708 C CA . ARG A 1 97 ? -15.047 6.811 19.170 1.00 77.88 97 ARG A CA 1
ATOM 709 C C . ARG A 1 97 ? -16.300 7.561 18.716 1.00 77.88 97 ARG A C 1
ATOM 711 O O . ARG A 1 97 ? -16.679 8.531 19.358 1.00 77.88 97 ARG A O 1
ATOM 718 N N . VAL A 1 98 ? -16.920 7.158 17.608 1.00 76.81 98 VAL A N 1
ATOM 719 C CA . VAL A 1 98 ? -18.175 7.757 17.111 1.00 76.81 98 VAL A CA 1
ATOM 720 C C . VAL A 1 98 ? -19.403 7.184 17.833 1.00 76.81 98 VAL A C 1
ATOM 722 O O . VAL A 1 98 ? -20.445 7.833 17.869 1.00 76.81 98 VAL A O 1
ATOM 725 N N . GLN A 1 99 ? -19.296 5.982 18.409 1.00 61.75 99 GLN A N 1
ATOM 726 C CA . GLN A 1 99 ? -20.389 5.320 19.134 1.00 61.75 99 GLN A CA 1
ATOM 727 C C . GLN A 1 99 ? -20.433 5.630 20.644 1.00 61.75 99 GLN A C 1
ATOM 729 O O . GLN A 1 99 ? -21.412 5.258 21.292 1.00 61.75 99 GLN A O 1
ATOM 734 N N . SER A 1 100 ? -19.410 6.295 21.197 1.00 51.22 100 SER A N 1
ATOM 735 C CA . SER A 1 100 ? -19.341 6.772 22.592 1.00 51.22 100 SER A CA 1
ATOM 736 C C . SER A 1 100 ? -19.825 8.210 22.741 1.00 51.22 100 SER A C 1
ATOM 738 O O . SER A 1 100 ? -20.574 8.483 23.703 1.00 51.22 100 SER A O 1
#

pLDDT: mean 79.06, std 15.29, range [40.38, 95.81]

Secondary structure (DSSP, 8-state):
--------------SSHHHHHHHHHHHHHHHHHHHHHHHHHHHHHHHHT-SS-SS-STTHHHHHHHHHHHHHHHHHHTT-SSHHHHHHHHHHHHHHHHH-